Protein 3ONH (pdb70)

Foldseek 3Di:
DFAEDEKEAEPVQQQPAFPLNVLVVVCVLQPADDFKWKAFPVVGHGPDTPVDCPSRGPGNVRVPDDQQTKIKMFHDVQDFKGFGIYIYGYHHDPPDPPPGTGTDDTHTDIGTD

Organism: Saccharomyces cerevisiae (strain ATCC 204508 / S288c) (NCBI:txid559292)

Structure (mmCIF, N/CA/C/O backbone):
data_3ONH
#
_entry.id   3ONH
#
_cell.length_a   80.192
_cell.length_b   80.192
_cell.length_c   50.728
_cell.angle_alpha   90.00
_cell.angle_beta   90.00
_cell.angle_gamma   90.00
#
_symmetry.space_group_name_H-M   'I 4'
#
loop_
_entity.id
_entity.type
_entity.pdbx_description
1 polymer 'Ubiquitin-activating enzyme E1-like'
2 water water
#
loop_
_atom_site.group_PDB
_atom_site.id
_atom_site.type_symbol
_atom_site.label_atom_id
_atom_site.label_alt_id
_atom_site.label_comp_id
_atom_site.label_asym_id
_atom_site.label_entity_id
_atom_site.label_seq_id
_atom_site.pdbx_PDB_ins_code
_atom_site.Cartn_x
_atom_site.Cartn_y
_atom_site.Cartn_z
_atom_site.occupancy
_atom_site.B_iso_or_equiv
_atom_site.auth_seq_id
_atom_site.auth_comp_id
_atom_site.auth_asym_id
_atom_site.auth_atom_id
_atom_site.pdbx_PDB_model_num
ATOM 1 N N . LYS A 1 4 ? 15.959 4.101 -14.450 1.00 37.82 440 LYS A N 1
ATOM 2 C CA . LYS A 1 4 ? 16.281 3.698 -13.094 1.00 21.14 440 LYS A CA 1
ATOM 3 C C . LYS A 1 4 ? 16.329 4.906 -12.166 1.00 23.13 440 LYS A C 1
ATOM 4 O O . LYS A 1 4 ? 15.986 6.023 -12.551 1.00 22.57 440 LYS A O 1
ATOM 10 N N . VAL A 1 5 ? 16.763 4.671 -10.935 1.00 37.82 441 VAL A N 1
ATOM 11 C CA . VAL A 1 5 ? 16.723 5.693 -9.909 1.00 14.06 441 VAL A CA 1
ATOM 12 C C . VAL A 1 5 ? 17.930 5.532 -8.993 1.00 13.74 441 VAL A C 1
ATOM 13 O O . VAL A 1 5 ? 18.454 4.432 -8.830 1.00 12.54 441 VAL A O 1
ATOM 17 N N . CYS A 1 6 ? 18.390 6.633 -8.413 1.00 11.17 442 CYS A N 1
ATOM 18 C CA . CYS A 1 6 ? 19.436 6.545 -7.410 1.00 7.51 442 CYS A CA 1
ATOM 19 C C . CYS A 1 6 ? 18.813 6.070 -6.103 1.00 8.57 442 CYS A C 1
ATOM 20 O O . CYS A 1 6 ? 17.616 6.254 -5.872 1.00 10.01 442 CYS A O 1
ATOM 23 N N . ARG A 1 7 ? 19.615 5.429 -5.267 1.00 9.09 443 ARG A N 1
ATOM 24 C CA . ARG A 1 7 ? 19.102 4.891 -4.019 1.00 5.24 443 ARG A CA 1
ATOM 25 C C . ARG A 1 7 ? 20.064 5.137 -2.872 1.00 8.97 443 ARG A C 1
ATOM 26 O O . ARG A 1 7 ? 21.279 5.104 -3.050 1.00 13.20 443 ARG A O 1
ATOM 34 N N . GLY A 1 8 ? 19.505 5.389 -1.700 1.00 4.62 444 GLY A N 1
ATOM 35 C CA . GLY A 1 8 ? 20.295 5.548 -0.494 1.00 8.16 444 GLY A CA 1
ATOM 36 C C . GLY A 1 8 ? 19.459 5.357 0.755 1.00 7.93 444 GLY A C 1
ATOM 37 O O . GLY A 1 8 ? 18.233 5.282 0.675 1.00 10.44 444 GLY A O 1
ATOM 38 N N . VAL A 1 9 ? 20.124 5.270 1.903 1.00 8.21 445 VAL A N 1
ATOM 39 C CA . VAL A 1 9 ? 19.457 5.203 3.191 1.00 7.38 445 VAL A CA 1
ATOM 40 C C . VAL A 1 9 ? 19.695 6.487 3.975 1.00 8.65 445 VAL A C 1
ATOM 41 O O . VAL A 1 9 ? 20.830 6.941 4.111 1.00 10.10 445 VAL A O 1
ATOM 45 N N . ILE A 1 10 ? 18.614 7.073 4.477 1.00 6.81 446 ILE A N 1
ATOM 46 C CA . ILE A 1 10 ? 18.713 8.166 5.434 1.00 9.25 446 ILE A CA 1
ATOM 47 C C . ILE A 1 10 ? 18.707 7.593 6.841 1.00 18.88 446 ILE A C 1
ATOM 48 O O . ILE A 1 10 ? 17.789 6.866 7.212 1.00 12.32 446 ILE A O 1
ATOM 53 N N . LYS A 1 11 ? 19.737 7.914 7.620 1.00 12.18 447 LYS A N 1
ATOM 54 C CA . LYS A 1 11 ? 19.799 7.510 9.023 1.00 17.26 447 LYS A CA 1
ATOM 55 C C . LYS A 1 11 ? 19.209 8.595 9.922 1.00 19.09 447 LYS A C 1
ATOM 56 O O . LYS A 1 11 ? 19.794 9.669 10.086 1.00 16.49 447 LYS A O 1
ATOM 62 N N . LEU A 1 12 ? 18.048 8.299 10.500 1.00 22.40 448 LEU A N 1
ATOM 63 C CA . LEU A 1 12 ? 17.303 9.242 11.329 1.00 13.85 448 LEU A CA 1
ATOM 64 C C . LEU A 1 12 ? 17.166 8.718 12.740 1.00 20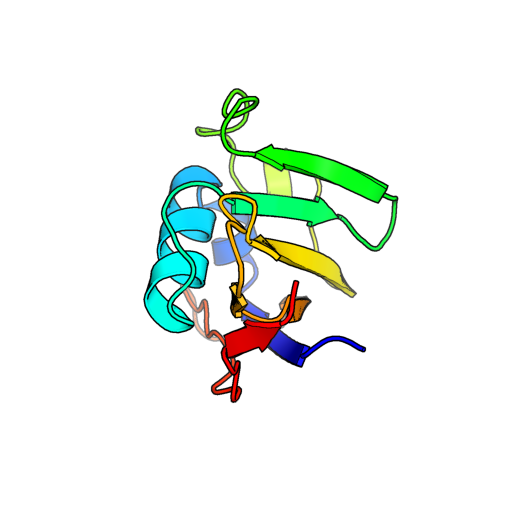.53 448 LEU A C 1
ATOM 65 O O . LEU A 1 12 ? 16.895 7.539 12.939 1.00 36.26 448 LEU A O 1
ATOM 70 N N . SER A 1 13 ? 17.344 9.596 13.720 1.00 11.34 449 SER A N 1
ATOM 71 C CA . SER A 1 13 ? 16.977 9.275 15.086 1.00 11.26 449 SER A CA 1
ATOM 72 C C . SER A 1 13 ? 15.473 9.494 15.245 1.00 13.44 449 SER A C 1
ATOM 73 O O . SER A 1 13 ? 14.859 10.236 14.481 1.00 13.42 449 SER A O 1
ATOM 76 N N . SER A 1 14 ? 14.878 8.835 16.229 1.00 14.10 450 SER A N 1
ATOM 77 C CA . SER A 1 14 ? 13.440 8.912 16.445 1.00 15.36 450 SER A CA 1
ATOM 78 C C . SER A 1 14 ? 12.973 10.337 16.698 1.00 19.02 450 SER A C 1
ATOM 79 O O . SER A 1 14 ? 11.962 10.775 16.160 1.00 21.13 450 SER A O 1
ATOM 82 N N . ASP A 1 15 ? 13.710 11.055 17.535 1.00 23.85 451 ASP A N 1
ATOM 83 C CA . ASP A 1 15 ? 13.354 12.419 17.884 1.00 15.22 451 ASP A CA 1
ATOM 84 C C . ASP A 1 15 ? 13.380 13.298 16.654 1.00 12.25 451 ASP A C 1
ATOM 85 O O . ASP A 1 15 ? 12.738 14.343 16.617 1.00 38.26 451 ASP A O 1
ATOM 90 N N . CYS A 1 16 ? 14.129 12.870 15.644 1.00 21.82 452 CYS A N 1
ATOM 91 C CA . CYS A 1 16 ? 14.293 13.669 14.438 1.00 13.80 452 CYS A CA 1
ATOM 92 C C . CYS A 1 16 ? 13.079 13.567 13.509 1.00 9.65 452 CYS A C 1
ATOM 93 O O . CYS A 1 16 ? 12.634 14.558 12.944 1.00 14.96 452 CYS A O 1
ATOM 96 N N . LEU A 1 17 ? 12.541 12.367 13.357 1.00 15.06 453 LEU A N 1
ATOM 97 C CA . LEU A 1 17 ? 11.328 12.212 12.582 1.00 16.33 453 LEU A CA 1
ATOM 98 C C . LEU A 1 17 ? 10.246 13.101 13.181 1.00 9.34 453 LEU A C 1
ATOM 99 O O . LEU A 1 17 ? 9.448 13.694 12.457 1.00 19.03 453 LEU A O 1
ATOM 104 N N . ASN A 1 18 ? 10.237 13.201 14.504 1.00 16.13 454 ASN A N 1
ATOM 105 C CA . ASN A 1 18 ? 9.187 13.920 15.216 1.00 17.99 454 ASN A CA 1
ATOM 106 C C . ASN A 1 18 ? 9.349 15.432 15.238 1.00 22.25 454 ASN A C 1
ATOM 107 O O . ASN A 1 18 ? 8.408 16.140 15.582 1.00 26.18 454 ASN A O 1
ATOM 112 N N . LYS A 1 19 ? 10.528 15.935 14.889 1.00 18.60 455 LYS A N 1
ATOM 113 C CA . LYS A 1 19 ? 10.765 17.376 14.966 1.00 12.43 455 LYS A CA 1
ATOM 114 C C . LYS A 1 19 ? 11.083 18.007 13.620 1.00 8.63 455 LYS A C 1
ATOM 115 O O . LYS A 1 19 ? 10.878 19.202 13.428 1.00 15.52 455 LYS A O 1
ATOM 121 N N . MET A 1 20 ? 11.587 17.197 12.695 1.00 13.95 456 MET A N 1
ATOM 122 C CA . MET A 1 20 ? 12.018 17.673 11.394 1.00 10.41 456 MET A CA 1
ATOM 123 C C . MET A 1 20 ? 10.821 18.148 10.581 1.00 14.11 456 MET A C 1
ATOM 124 O O . MET A 1 20 ? 9.881 17.388 10.350 1.00 11.45 456 MET A O 1
ATOM 129 N N . LYS A 1 21 ? 10.847 19.407 10.156 1.00 14.00 457 LYS A N 1
ATOM 130 C CA . LYS A 1 21 ? 9.757 19.958 9.361 1.00 12.22 457 LYS A CA 1
ATOM 131 C C . LYS A 1 21 ? 9.950 19.575 7.913 1.00 7.43 457 LYS A C 1
ATOM 132 O O . LYS A 1 21 ? 11.079 19.408 7.453 1.00 14.90 457 LYS A O 1
ATOM 138 N N . LEU A 1 22 ? 8.837 19.419 7.205 1.00 9.77 458 LEU A N 1
ATOM 139 C CA . LEU A 1 22 ? 8.856 19.005 5.815 1.00 7.36 458 LEU A CA 1
ATOM 140 C C . LEU A 1 22 ? 9.615 20.013 4.962 1.00 12.58 458 LEU A C 1
ATOM 141 O O . LEU A 1 22 ? 10.438 19.642 4.122 1.00 9.64 458 LEU A O 1
ATOM 146 N N . SER A 1 23 ? 9.337 21.291 5.188 1.00 11.53 459 SER A N 1
ATOM 147 C CA . SER A 1 23 ? 10.003 22.349 4.443 1.00 11.53 459 SER A CA 1
ATOM 148 C C . SER A 1 23 ? 11.515 22.229 4.568 1.00 10.43 459 SER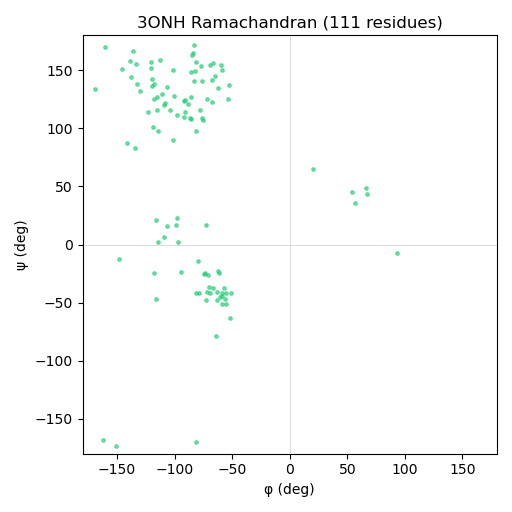 A C 1
ATOM 149 O O . SER A 1 23 ? 12.242 22.404 3.592 1.00 19.08 459 SER A O 1
ATOM 152 N N . ASP A 1 24 ? 11.985 21.933 5.776 1.00 8.92 460 ASP A N 1
ATOM 153 C CA . ASP A 1 24 ? 13.414 21.804 6.016 1.00 15.08 460 ASP A CA 1
ATOM 154 C C . ASP A 1 24 ? 13.973 20.548 5.360 1.00 12.12 460 ASP A C 1
ATOM 155 O O . ASP A 1 24 ? 15.090 20.546 4.854 1.00 13.58 460 ASP A O 1
ATOM 160 N N . PHE A 1 25 ? 13.188 19.481 5.367 1.00 12.84 461 PHE A N 1
ATOM 161 C CA . PHE A 1 25 ? 13.624 18.229 4.773 1.00 11.57 461 PHE A CA 1
ATOM 162 C C . PHE A 1 25 ? 13.844 18.406 3.278 1.00 12.19 461 PHE A C 1
ATOM 163 O O . PHE A 1 25 ? 14.818 17.900 2.711 1.00 12.36 461 PHE A O 1
ATOM 171 N N . VAL A 1 26 ? 12.934 19.140 2.647 1.00 10.53 462 VAL A N 1
ATOM 172 C CA . VAL A 1 26 ? 13.010 19.417 1.219 1.00 5.29 462 VAL A CA 1
ATOM 173 C C . VAL A 1 26 ? 14.24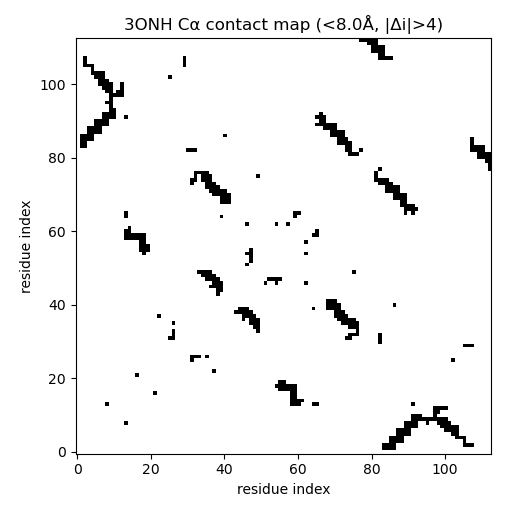7 20.227 0.809 1.00 6.64 462 VAL A C 1
ATOM 174 O O . VAL A 1 26 ? 14.932 19.897 -0.164 1.00 12.14 462 VAL A O 1
ATOM 178 N N . VAL A 1 27 ? 14.511 21.305 1.531 1.00 9.47 463 VAL A N 1
ATOM 179 C CA . VAL A 1 27 ? 15.714 22.095 1.321 1.00 8.37 463 VAL A CA 1
ATOM 180 C C . VAL A 1 27 ? 16.965 21.224 1.448 1.00 7.87 463 VAL A C 1
ATOM 181 O O . VAL A 1 27 ? 17.858 21.276 0.599 1.00 13.14 463 VAL A O 1
ATOM 185 N N . LEU A 1 28 ? 17.000 20.413 2.502 1.00 10.15 464 LEU A N 1
ATOM 186 C CA . LEU A 1 28 ? 18.119 19.525 2.804 1.00 8.44 464 LEU A CA 1
ATOM 187 C C . LEU A 1 28 ? 18.441 18.605 1.637 1.00 8.65 464 LEU A C 1
ATOM 188 O O . LEU A 1 28 ? 19.589 18.479 1.222 1.00 13.68 464 LEU A O 1
ATOM 193 N N . ILE A 1 29 ? 17.422 17.934 1.121 1.00 9.56 465 ILE A N 1
ATOM 194 C CA . ILE A 1 29 ? 17.639 16.971 0.054 1.00 5.63 465 ILE A CA 1
ATOM 195 C C . ILE A 1 29 ? 17.985 17.675 -1.252 1.00 7.76 465 ILE A C 1
ATOM 196 O O . ILE A 1 29 ? 18.868 17.248 -1.994 1.00 10.03 465 ILE A O 1
ATOM 201 N N . ARG A 1 30 ? 17.293 18.770 -1.528 1.00 11.41 466 ARG A N 1
ATOM 202 C CA . ARG A 1 30 ? 17.556 19.530 -2.737 1.00 5.49 466 ARG A CA 1
ATOM 203 C C . ARG A 1 30 ? 19.002 20.010 -2.786 1.00 6.26 466 ARG A C 1
ATOM 204 O O . ARG A 1 30 ? 19.689 19.815 -3.779 1.00 15.59 466 ARG A O 1
ATOM 212 N N . GLU A 1 31 ? 19.468 20.644 -1.718 1.00 9.18 467 GLU A N 1
ATOM 213 C CA . GLU A 1 31 ? 20.821 21.200 -1.724 1.00 13.28 467 GLU A CA 1
ATOM 214 C C . GLU A 1 31 ? 21.897 20.113 -1.723 1.00 10.20 467 GLU A C 1
ATOM 215 O O . GLU A 1 31 ? 22.895 20.217 -2.431 1.00 14.24 467 GLU A O 1
ATOM 221 N N . LYS A 1 32 ? 21.683 19.067 -0.935 1.00 8.51 468 LYS A N 1
ATOM 222 C CA . LYS A 1 32 ? 22.655 17.985 -0.815 1.00 11.16 468 LYS A CA 1
ATOM 223 C C . LYS A 1 32 ? 22.956 17.312 -2.152 1.00 12.45 468 LYS A C 1
ATOM 224 O O . LYS A 1 32 ? 24.116 17.021 -2.447 1.00 18.45 468 LYS A O 1
ATOM 230 N N . TYR A 1 33 ? 21.927 17.079 -2.966 1.00 10.63 469 TYR A N 1
ATOM 231 C CA . TYR A 1 33 ? 22.116 16.355 -4.226 1.00 6.50 469 TYR A CA 1
ATOM 232 C C . TYR A 1 33 ? 21.972 17.227 -5.475 1.00 5.24 469 TYR A C 1
ATOM 233 O O . TYR A 1 33 ? 21.981 16.718 -6.590 1.00 11.89 469 TYR A O 1
ATOM 242 N N . SER A 1 34 ? 21.82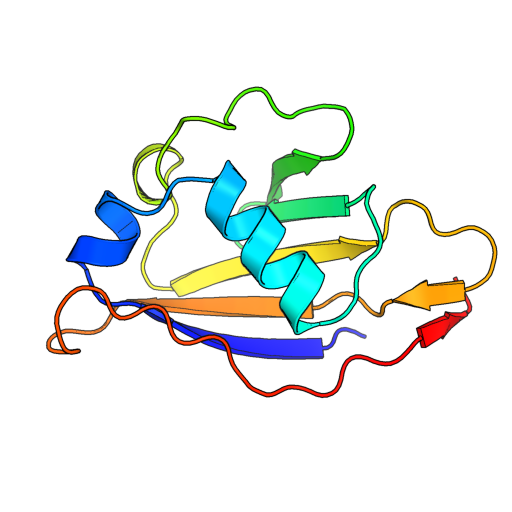9 18.534 -5.284 1.00 7.55 470 SER A N 1
ATOM 243 C CA . SER A 1 34 ? 21.810 19.493 -6.389 1.00 7.12 470 SER A CA 1
ATOM 244 C C . SER A 1 34 ? 20.603 19.352 -7.298 1.00 8.10 470 SER A C 1
ATOM 245 O O . SER A 1 34 ? 20.737 19.290 -8.519 1.00 12.36 470 SER A O 1
ATOM 248 N N . TYR A 1 35 ? 19.423 19.285 -6.698 1.00 9.51 471 TYR A N 1
ATOM 249 C CA . TYR A 1 35 ? 18.189 19.387 -7.458 1.00 3.55 471 TYR A CA 1
ATOM 250 C C . TYR A 1 35 ? 17.891 20.866 -7.654 1.00 7.92 471 TYR A C 1
ATOM 251 O O . TYR A 1 35 ? 18.487 21.709 -6.992 1.00 10.02 471 TYR A O 1
ATOM 260 N N . PRO A 1 36 ? 16.977 21.187 -8.579 1.00 14.79 472 PRO A N 1
ATOM 261 C CA . PRO A 1 36 ? 16.579 22.578 -8.815 1.00 11.22 472 PRO A CA 1
ATOM 262 C C . PRO A 1 36 ? 15.543 23.031 -7.794 1.00 11.32 472 PRO A C 1
ATOM 263 O O . PRO A 1 36 ? 15.289 22.322 -6.826 1.00 20.59 472 PRO A O 1
ATOM 267 N N . GLN A 1 37 ? 14.939 24.193 -8.009 1.00 7.95 473 GLN A N 1
ATOM 268 C CA . GLN A 1 37 ? 13.948 24.685 -7.062 1.00 22.04 473 GLN A CA 1
ATOM 269 C C . GLN A 1 37 ? 12.641 23.911 -7.138 1.00 11.00 473 GLN A C 1
ATOM 270 O O . GLN A 1 37 ? 12.094 23.504 -6.121 1.00 23.02 473 GLN A O 1
ATOM 276 N N . ASP A 1 38 ? 12.143 23.709 -8.348 1.00 9.35 474 ASP A N 1
ATOM 277 C CA . ASP A 1 38 ? 10.909 22.967 -8.539 1.00 19.47 474 ASP A CA 1
ATOM 278 C C . ASP A 1 38 ? 11.160 21.477 -8.418 1.00 18.63 474 ASP A C 1
ATOM 279 O O . ASP A 1 38 ? 11.846 20.888 -9.249 1.00 14.67 474 ASP A O 1
ATOM 284 N N . ILE A 1 39 ? 10.564 20.872 -7.399 1.00 10.02 475 ILE A N 1
ATOM 285 C CA . ILE A 1 39 ? 10.832 19.489 -7.057 1.00 6.10 475 ILE A CA 1
ATOM 286 C C . ILE A 1 39 ? 9.542 18.739 -6.735 1.00 18.45 475 ILE A C 1
ATOM 287 O O . ILE A 1 39 ? 8.481 19.346 -6.560 1.00 11.76 475 ILE A O 1
ATOM 292 N N . SER A 1 40 ? 9.642 17.415 -6.674 1.00 23.20 476 SER A N 1
ATOM 293 C CA . SER A 1 40 ? 8.530 16.571 -6.250 1.00 20.44 476 SER A CA 1
ATOM 294 C C . SER A 1 40 ? 9.006 15.608 -5.175 1.00 9.51 476 SER A C 1
ATOM 295 O O . SER A 1 40 ? 10.037 14.965 -5.333 1.00 13.80 476 SER A O 1
ATOM 298 N N . LEU A 1 41 ? 8.250 15.516 -4.085 1.00 6.76 477 LEU A N 1
ATOM 299 C CA . LEU A 1 41 ? 8.534 14.570 -3.008 1.00 8.71 477 LEU A CA 1
ATOM 300 C C . LEU A 1 41 ? 7.321 13.679 -2.781 1.00 9.76 477 LEU A C 1
ATOM 301 O O . LEU A 1 41 ? 6.264 14.137 -2.355 1.00 12.19 477 LEU A O 1
ATOM 306 N N . LEU A 1 42 ? 7.494 12.398 -3.068 1.00 6.30 478 LEU A N 1
ATOM 307 C CA . LEU A 1 42 ? 6.419 11.429 -2.982 1.00 8.30 478 LEU A CA 1
ATOM 308 C C . LEU A 1 42 ? 6.771 10.335 -1.972 1.00 13.44 478 LEU A C 1
ATOM 309 O O . LEU A 1 42 ? 7.925 9.930 -1.867 1.00 11.16 478 LEU A O 1
ATOM 314 N N . ASP A 1 43 ? 5.785 9.871 -1.214 1.00 8.20 479 ASP A N 1
ATOM 315 C CA . ASP A 1 43 ? 5.955 8.623 -0.483 1.00 11.15 479 ASP A CA 1
ATOM 316 C C . ASP A 1 43 ? 5.842 7.502 -1.518 1.00 18.15 479 ASP A C 1
ATOM 317 O O . ASP A 1 43 ? 4.762 7.239 -2.042 1.00 12.07 479 ASP A O 1
ATOM 322 N N . ALA A 1 44 ? 6.960 6.868 -1.851 1.00 14.06 480 ALA A N 1
ATOM 323 C CA . ALA A 1 44 ? 6.929 5.797 -2.841 1.00 13.41 480 ALA A CA 1
ATOM 324 C C . ALA A 1 44 ? 6.300 4.524 -2.261 1.00 10.10 480 ALA A C 1
ATOM 325 O O . ALA A 1 44 ? 5.780 3.691 -3.002 1.00 40.22 480 ALA A O 1
ATOM 327 N N . SER A 1 45 ? 6.344 4.379 -0.938 1.00 23.11 481 SER A N 1
ATOM 328 C CA . SER A 1 45 ? 5.671 3.263 -0.278 1.00 21.21 481 SER A CA 1
ATOM 329 C C . SER A 1 45 ? 4.229 3.215 -0.751 1.00 35.59 481 SER A C 1
ATOM 330 O O . SER A 1 45 ? 3.814 2.257 -1.399 1.00 53.47 481 SER A O 1
ATOM 333 N N . ASN A 1 46 ? 3.476 4.272 -0.447 1.00 34.47 482 ASN A N 1
ATOM 334 C CA . ASN A 1 46 ? 2.037 4.303 -0.714 1.00 31.49 482 ASN A CA 1
ATOM 335 C C . ASN A 1 46 ? 1.584 5.358 -1.731 1.00 26.71 482 ASN A C 1
ATOM 336 O O . ASN A 1 46 ? 0.414 5.742 -1.761 1.00 40.13 482 ASN A O 1
ATOM 341 N N . GLN A 1 47 ? 2.518 5.819 -2.556 1.00 22.15 483 GLN A N 1
ATOM 342 C CA . GLN A 1 47 ? 2.222 6.737 -3.659 1.00 12.76 483 GLN A CA 1
ATOM 343 C C . GLN A 1 47 ? 1.529 8.057 -3.282 1.00 23.85 483 GLN A C 1
ATOM 344 O O . GLN A 1 47 ? 0.710 8.564 -4.047 1.00 42.71 483 GLN A O 1
ATOM 350 N N . ARG A 1 48 ? 1.865 8.622 -2.125 1.00 9.34 484 ARG A N 1
ATOM 351 C CA . ARG A 1 48 ? 1.306 9.907 -1.715 1.00 6.60 484 ARG A CA 1
ATOM 352 C C . ARG A 1 48 ? 2.198 11.058 -2.165 1.00 8.64 484 ARG A C 1
ATOM 353 O O . ARG A 1 48 ? 3.378 11.096 -1.834 1.00 13.69 484 ARG A O 1
ATOM 361 N N . LEU A 1 49 ? 1.642 11.992 -2.928 1.00 11.34 485 LEU A N 1
ATOM 362 C CA . LEU A 1 49 ? 2.372 13.206 -3.269 1.00 8.32 485 LEU A CA 1
ATOM 363 C C . LEU A 1 49 ? 2.365 14.097 -2.049 1.00 10.54 485 LEU A C 1
ATOM 364 O O . LEU A 1 49 ? 1.340 14.653 -1.676 1.00 13.79 485 LEU A O 1
ATOM 369 N N . LEU A 1 50 ? 3.522 14.218 -1.420 1.00 12.97 486 LEU A N 1
ATOM 370 C CA . LEU A 1 50 ? 3.617 14.910 -0.150 1.00 8.03 486 LEU A CA 1
ATOM 371 C C . LEU A 1 50 ? 3.995 16.373 -0.325 1.00 4.64 486 LEU A C 1
ATOM 372 O O . LEU A 1 50 ? 3.685 17.213 0.519 1.00 10.28 486 LEU A O 1
ATOM 377 N N . PHE A 1 51 ? 4.635 16.681 -1.449 1.00 12.41 487 PHE A N 1
ATOM 378 C CA . PHE A 1 51 ? 5.130 18.027 -1.679 1.00 6.24 487 PHE A CA 1
ATOM 379 C C . PHE A 1 51 ? 5.577 18.196 -3.106 1.00 7.92 487 PHE A C 1
ATOM 380 O O . PHE A 1 51 ? 6.250 17.334 -3.660 1.00 19.53 487 PHE A O 1
ATOM 388 N N . ASP A 1 52 ? 5.172 19.298 -3.723 1.00 8.06 488 ASP A N 1
ATOM 389 C CA . ASP A 1 52 ? 5.801 19.719 -4.968 1.00 11.10 488 ASP A CA 1
ATOM 390 C C . ASP A 1 52 ? 5.738 21.238 -5.104 1.00 10.51 488 ASP A C 1
ATOM 391 O O . ASP A 1 52 ? 5.330 21.930 -4.176 1.00 13.91 488 ASP A O 1
ATOM 396 N N . TYR A 1 53 ? 6.158 21.748 -6.248 1.00 11.06 489 TYR A N 1
ATOM 397 C CA . TYR A 1 53 ? 6.293 23.182 -6.450 1.00 21.04 489 TYR A CA 1
ATOM 398 C C . TYR A 1 53 ? 4.941 23.866 -6.589 1.00 25.90 489 TYR A C 1
ATOM 399 O O . TYR A 1 53 ? 4.854 24.994 -7.070 1.00 48.79 489 TYR A O 1
ATOM 408 N N . ASP A 1 54 ? 3.889 23.181 -6.168 1.00 28.90 490 ASP A N 1
ATOM 409 C CA . ASP A 1 54 ? 2.536 23.645 -6.408 1.00 14.05 490 ASP A CA 1
ATOM 410 C C . ASP A 1 54 ? 1.665 23.179 -5.247 1.00 41.52 490 ASP A C 1
ATOM 411 O O . ASP A 1 54 ? 0.522 23.611 -5.082 1.00 30.68 490 ASP A O 1
ATOM 416 N N . PHE A 1 55 ? 2.225 22.281 -4.444 1.00 16.13 491 PHE A N 1
ATOM 417 C CA . PHE A 1 55 ? 1.549 21.761 -3.267 1.00 6.48 491 PHE A CA 1
ATOM 418 C C . PHE A 1 55 ? 2.532 21.780 -2.114 1.00 9.70 491 PHE A C 1
ATOM 419 O O . PHE A 1 55 ? 3.181 20.785 -1.816 1.00 8.65 491 PHE A O 1
ATOM 427 N N . GLU A 1 56 ? 2.649 22.940 -1.483 1.00 18.68 492 GLU A N 1
ATOM 428 C CA . GLU A 1 56 ? 3.550 23.118 -0.361 1.00 13.02 492 GLU A CA 1
ATOM 429 C C . GLU A 1 56 ? 2.769 23.210 0.948 1.00 21.28 492 GLU A C 1
ATOM 430 O O . GLU A 1 56 ? 3.307 23.623 1.972 1.00 11.64 492 GLU A O 1
ATOM 436 N N . ASP A 1 57 ? 1.505 22.788 0.904 1.00 17.93 493 ASP A N 1
ATOM 437 C CA . ASP A 1 57 ? 0.569 22.948 2.019 1.00 3.89 493 ASP A CA 1
ATOM 438 C C . ASP A 1 57 ? 0.967 22.231 3.311 1.00 7.33 493 ASP A C 1
ATOM 439 O O . ASP A 1 57 ? 0.535 22.624 4.392 1.00 21.08 493 ASP A O 1
ATOM 444 N N . LEU A 1 58 ? 1.770 21.175 3.213 1.00 8.39 494 LEU A N 1
ATOM 445 C CA . LEU A 1 58 ? 2.212 20.467 4.415 1.00 6.86 494 LEU A CA 1
ATOM 446 C C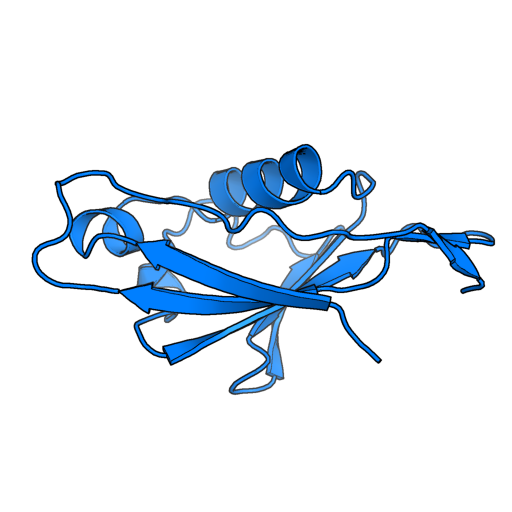 . LEU A 1 58 ? 3.603 20.940 4.832 1.00 9.98 494 LEU A C 1
ATOM 447 O O . LEU A 1 58 ? 4.337 20.241 5.526 1.00 10.47 494 LEU A O 1
ATOM 452 N N . ASN A 1 59 ? 3.946 22.142 4.387 1.00 16.11 495 ASN A N 1
ATOM 453 C CA . ASN A 1 59 ? 5.242 22.758 4.630 1.00 18.46 495 ASN A CA 1
ATOM 454 C C . ASN A 1 59 ? 5.646 22.743 6.097 1.00 22.05 495 ASN A C 1
ATOM 455 O O . ASN A 1 59 ? 6.804 22.487 6.435 1.00 19.77 495 ASN A O 1
ATOM 460 N N . ASP A 1 60 ? 4.680 23.023 6.965 1.00 25.98 496 ASP A N 1
ATOM 461 C CA . ASP A 1 60 ? 4.951 23.256 8.376 1.00 20.32 496 ASP A CA 1
ATOM 462 C C . ASP A 1 60 ? 4.740 22.021 9.261 1.00 13.64 496 ASP A C 1
ATOM 463 O O . ASP A 1 60 ? 4.901 22.091 10.475 1.00 16.72 496 ASP A O 1
ATOM 468 N N . ARG A 1 61 ? 4.386 20.899 8.645 1.00 17.96 497 ARG A N 1
ATOM 469 C CA . ARG A 1 61 ? 4.176 19.644 9.358 1.00 6.80 497 ARG A CA 1
ATOM 470 C C . ARG A 1 61 ? 5.505 18.918 9.515 1.00 5.52 497 ARG A C 1
ATOM 471 O O . ARG A 1 61 ? 6.375 19.041 8.659 1.00 10.61 497 ARG A O 1
ATOM 479 N N . THR A 1 62 ? 5.673 18.159 10.596 1.00 11.93 498 TH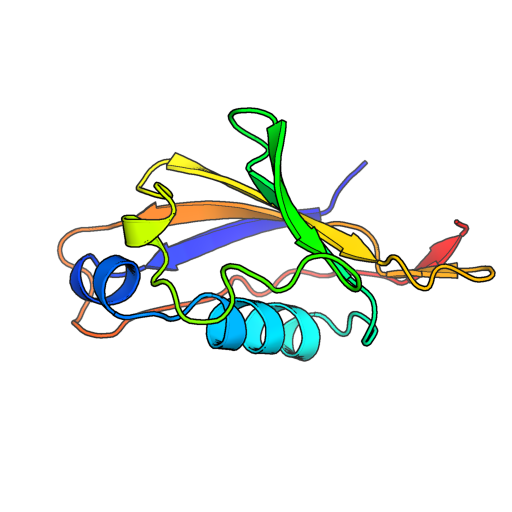R A N 1
ATOM 480 C CA . THR A 1 62 ? 6.878 17.344 10.751 1.00 9.22 498 THR A CA 1
ATOM 481 C C . THR A 1 62 ? 6.708 16.032 10.007 1.00 20.22 498 THR A C 1
ATOM 482 O O . THR A 1 62 ? 5.613 15.718 9.543 1.00 15.97 498 THR A O 1
ATOM 486 N N . LEU A 1 63 ? 7.785 15.261 9.909 1.00 12.51 499 LEU A N 1
ATOM 487 C CA . LEU A 1 63 ? 7.780 14.066 9.071 1.00 16.73 499 LEU A CA 1
ATOM 488 C C . LEU A 1 63 ? 6.837 12.9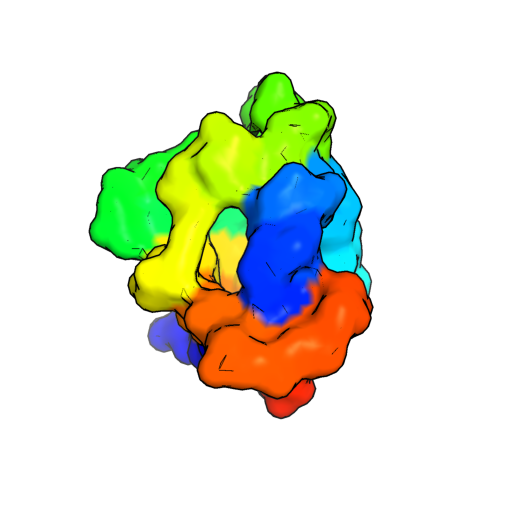89 9.605 1.00 14.64 499 LEU A C 1
ATOM 489 O O . LEU A 1 63 ? 6.183 12.285 8.841 1.00 11.45 499 LEU A O 1
ATOM 494 N N . SER A 1 64 ? 6.774 12.858 10.921 1.00 10.90 500 SER A N 1
ATOM 495 C CA . SER A 1 64 ? 5.847 11.919 11.535 1.00 15.61 500 SER A CA 1
ATOM 496 C C . SER A 1 64 ? 4.411 12.434 11.469 1.00 9.29 500 SER A C 1
ATOM 497 O O . SER A 1 64 ? 3.467 11.658 11.483 1.00 12.86 500 SER A O 1
ATOM 500 N N . GLU A 1 65 ? 4.249 13.748 11.391 1.00 8.13 501 GLU A N 1
ATOM 501 C CA . GLU A 1 65 ? 2.917 14.336 11.297 1.00 6.71 501 GLU A CA 1
ATOM 502 C C . GLU A 1 65 ? 2.275 14.080 9.930 1.00 7.08 501 GLU A C 1
ATOM 503 O O . GLU A 1 65 ? 1.050 14.055 9.806 1.00 15.06 501 GLU A O 1
ATOM 509 N N . ILE A 1 66 ? 3.096 13.891 8.905 1.00 13.65 502 ILE A N 1
ATOM 510 C CA . ILE A 1 66 ? 2.577 13.511 7.595 1.00 11.45 502 ILE A CA 1
ATOM 511 C C . ILE A 1 66 ? 2.709 12.007 7.381 1.00 7.10 502 ILE A C 1
ATOM 512 O O . ILE A 1 66 ? 2.626 11.513 6.264 1.00 7.88 502 ILE A O 1
ATOM 517 N N . ASN A 1 67 ? 2.921 11.293 8.474 1.00 17.14 503 ASN A N 1
ATOM 518 C CA . ASN A 1 67 ? 2.895 9.844 8.475 1.00 12.67 503 ASN A CA 1
ATOM 519 C C . ASN A 1 67 ? 4.009 9.168 7.693 1.00 12.13 503 ASN A C 1
ATOM 520 O O . ASN A 1 67 ? 3.776 8.216 6.949 1.00 16.00 503 ASN A O 1
ATOM 525 N N . LEU A 1 68 ? 5.219 9.675 7.858 1.00 12.54 504 LEU A N 1
ATOM 526 C CA . LEU A 1 68 ? 6.395 8.977 7.377 1.00 12.20 504 LEU A CA 1
ATOM 527 C C . LEU A 1 68 ? 7.007 8.312 8.591 1.00 10.98 504 LEU A C 1
ATOM 528 O O . LEU A 1 68 ? 6.866 8.810 9.698 1.00 15.09 504 LEU A O 1
ATOM 533 N N . GLY A 1 69 ? 7.672 7.183 8.398 1.00 9.72 505 GLY A N 1
ATOM 534 C CA . GLY A 1 69 ? 8.311 6.513 9.514 1.00 9.93 505 GLY A CA 1
ATOM 535 C C . GLY A 1 69 ? 9.354 5.512 9.068 1.00 5.93 505 GLY A C 1
ATOM 536 O O . GLY A 1 69 ? 9.744 5.481 7.902 1.00 13.75 505 GLY A O 1
ATOM 537 N N . ASN A 1 70 ? 9.811 4.695 10.004 1.00 7.86 506 ASN A N 1
ATOM 538 C CA . ASN A 1 70 ? 10.809 3.688 9.683 1.00 13.38 506 ASN A CA 1
ATOM 539 C C . ASN A 1 70 ? 10.363 2.824 8.517 1.00 4.99 506 ASN A C 1
ATOM 540 O O . ASN A 1 70 ? 9.271 2.268 8.539 1.00 10.80 506 ASN A O 1
ATOM 545 N N . GLY A 1 71 ? 11.193 2.734 7.483 1.00 6.48 507 GLY A N 1
ATOM 546 C CA . GLY A 1 71 ? 10.901 1.858 6.367 1.00 11.23 507 GLY A CA 1
ATOM 547 C C . GLY A 1 71 ? 10.171 2.548 5.239 1.00 9.45 507 GLY A C 1
ATOM 548 O O . GLY A 1 71 ? 9.959 1.965 4.179 1.00 11.77 507 GLY A O 1
ATOM 549 N N . SER A 1 72 ? 9.768 3.794 5.469 1.00 14.31 508 SER A N 1
ATOM 550 C CA . SER A 1 72 ? 9.162 4.586 4.412 1.00 7.87 508 SER A CA 1
ATOM 551 C C . SER A 1 72 ? 10.203 4.815 3.342 1.00 6.03 508 SER A C 1
ATOM 552 O O . SER A 1 72 ? 11.386 4.952 3.634 1.00 8.93 508 SER A O 1
ATOM 555 N N . ILE A 1 73 ? 9.755 4.846 2.096 1.00 7.68 509 ILE A N 1
ATOM 556 C CA . ILE A 1 73 ? 10.626 5.159 0.985 1.00 7.73 509 ILE A CA 1
ATOM 557 C C . ILE A 1 73 ? 10.128 6.437 0.321 1.00 15.85 509 ILE A C 1
ATOM 558 O O . ILE A 1 73 ? 8.960 6.541 -0.058 1.00 18.86 509 ILE A O 1
ATOM 563 N N . ILE A 1 74 ? 11.013 7.419 0.208 1.00 12.66 510 ILE A N 1
ATOM 564 C CA . ILE A 1 74 ? 10.662 8.691 -0.401 1.00 9.04 510 ILE A CA 1
ATOM 565 C C . ILE A 1 74 ? 11.287 8.795 -1.777 1.00 7.37 510 ILE A C 1
ATOM 566 O O . ILE A 1 74 ? 12.446 8.443 -1.959 1.00 9.34 510 ILE A O 1
ATOM 571 N N . LEU A 1 75 ? 10.510 9.259 -2.752 1.00 10.88 511 LEU A N 1
ATOM 572 C CA . LEU A 1 75 ? 11.025 9.497 -4.092 1.00 14.18 511 LEU A CA 1
ATOM 573 C C . LEU A 1 75 ? 11.105 10.996 -4.353 1.00 17.04 511 LEU A C 1
ATOM 574 O O . LEU A 1 75 ? 10.099 11.695 -4.316 1.00 9.98 511 LEU A O 1
ATOM 579 N N . PHE A 1 76 ? 12.306 11.483 -4.628 1.00 7.11 512 PHE A N 1
ATOM 580 C CA . PHE A 1 76 ? 12.546 12.910 -4.741 1.00 4.01 512 PHE A CA 1
ATOM 581 C C . PHE A 1 76 ? 12.951 13.220 -6.170 1.00 6.29 512 PHE A C 1
ATOM 582 O O . PHE A 1 76 ? 13.998 12.762 -6.625 1.00 9.50 512 PHE A O 1
ATOM 590 N N . SER A 1 77 ? 12.121 13.988 -6.872 1.00 10.20 513 SER A N 1
ATOM 591 C CA . SER A 1 77 ? 12.284 14.200 -8.301 1.00 9.24 513 SER A CA 1
ATOM 592 C C . SER A 1 77 ? 12.476 15.657 -8.726 1.00 8.02 513 SER A C 1
ATOM 593 O O . SER A 1 77 ? 12.065 16.587 -8.033 1.00 13.52 513 SER A O 1
ATOM 596 N N . ASP A 1 78 ? 13.087 15.820 -9.898 1.00 12.02 514 ASP A N 1
ATOM 597 C CA . ASP A 1 78 ? 13.308 17.115 -10.545 1.00 20.00 514 ASP A CA 1
ATOM 598 C C . ASP A 1 78 ? 12.109 17.469 -11.428 1.00 12.11 514 ASP A C 1
ATOM 599 O O . ASP A 1 78 ? 11.763 16.729 -12.350 1.00 15.73 514 ASP A O 1
ATOM 604 N N . GLU A 1 79 ? 11.471 18.599 -11.151 1.00 13.48 515 GLU A N 1
ATOM 605 C CA . GLU A 1 79 ? 10.250 18.953 -11.876 1.00 7.08 515 GLU A CA 1
ATOM 606 C C . GLU A 1 79 ? 10.397 20.195 -12.741 1.00 29.43 515 GLU A C 1
ATOM 607 O O . GLU A 1 79 ? 9.436 20.641 -13.362 1.00 21.59 515 GLU A O 1
ATOM 613 N N . GLU A 1 80 ? 11.596 20.761 -12.774 1.00 23.93 516 GLU A N 1
ATOM 614 C CA . GLU A 1 80 ? 11.869 21.874 -13.668 1.00 9.17 516 GLU A CA 1
ATOM 615 C C . GLU A 1 80 ? 12.159 21.255 -15.029 1.00 30.28 516 GLU A C 1
ATOM 616 O O . GLU A 1 80 ? 11.700 21.741 -16.062 1.00 50.04 516 GLU A O 1
ATOM 622 N N . GLY A 1 81 ? 12.920 20.164 -15.002 1.00 39.47 517 GLY A N 1
ATOM 623 C CA . GLY A 1 81 ? 13.150 19.306 -16.152 1.00 32.35 517 GLY A CA 1
ATOM 624 C C . GLY A 1 81 ? 12.909 19.870 -17.539 1.00 34.73 517 GLY A C 1
ATOM 625 O O . GLY A 1 81 ? 12.031 19.408 -18.269 1.00 47.40 517 GLY A O 1
ATOM 626 N N . ASP A 1 82 ? 13.704 20.863 -17.916 1.00 37.46 518 ASP A N 1
ATOM 627 C CA . ASP A 1 82 ? 13.663 21.380 -19.277 1.00 58.22 518 ASP A CA 1
ATOM 628 C C . ASP A 1 82 ? 14.112 20.283 -20.247 1.00 55.66 518 ASP A C 1
ATOM 629 O O . ASP A 1 82 ? 13.289 19.615 -20.885 1.00 44.76 518 ASP A O 1
ATOM 634 N N . THR A 1 83 ? 15.426 20.088 -20.314 1.00 46.45 519 THR A N 1
ATOM 635 C CA . THR A 1 83 ? 16.056 19.177 -21.260 1.00 17.83 519 THR A CA 1
ATOM 636 C C . THR A 1 83 ? 16.769 18.037 -20.551 1.00 27.73 519 THR A C 1
ATOM 637 O O . THR A 1 83 ? 16.645 16.876 -20.935 1.00 36.99 519 THR A O 1
ATOM 641 N N . MET A 1 84 ? 17.548 18.390 -19.536 1.00 20.94 520 MET A N 1
ATOM 642 C CA . MET A 1 84 ? 18.155 17.411 -18.655 1.00 10.56 520 MET A CA 1
ATOM 643 C C . MET A 1 84 ? 17.521 17.555 -17.291 1.00 16.60 520 MET A C 1
ATOM 644 O O . MET A 1 84 ? 16.978 18.601 -16.956 1.00 24.71 520 MET A O 1
ATOM 649 N N . ILE A 1 85 ? 17.605 16.506 -16.494 1.00 13.75 521 ILE A N 1
ATOM 650 C CA . ILE A 1 85 ? 17.074 16.549 -15.150 1.00 8.62 521 ILE A CA 1
ATOM 651 C C . ILE A 1 85 ? 18.096 15.970 -14.206 1.00 24.34 521 ILE A C 1
ATOM 652 O O . ILE A 1 85 ? 18.933 15.173 -14.613 1.00 19.45 521 ILE A O 1
ATOM 657 N N . ARG A 1 86 ? 18.032 16.366 -12.940 1.00 13.79 522 ARG A N 1
ATOM 658 C CA . ARG A 1 86 ? 18.785 15.662 -11.917 1.00 13.60 522 ARG A CA 1
ATOM 659 C C . ARG A 1 86 ? 18.094 14.314 -11.719 1.00 19.16 522 ARG A C 1
ATOM 660 O O . ARG A 1 86 ? 16.895 14.261 -11.478 1.00 15.00 522 ARG A O 1
ATOM 668 N N . LYS A 1 87 ? 18.843 13.226 -11.844 1.00 12.11 523 LYS A N 1
ATOM 669 C CA . LYS A 1 87 ? 18.272 11.895 -11.684 1.00 12.84 523 LYS A CA 1
ATOM 670 C C . LYS A 1 87 ? 17.524 11.765 -10.358 1.00 8.35 523 LYS A C 1
ATOM 671 O O . LYS A 1 87 ? 17.998 12.225 -9.330 1.00 9.03 523 LYS A O 1
ATOM 677 N N . ALA A 1 88 ? 16.355 11.133 -10.391 1.00 9.85 524 ALA A N 1
ATOM 678 C CA . ALA A 1 88 ? 15.542 10.979 -9.189 1.00 17.59 524 ALA A CA 1
ATOM 679 C C . ALA A 1 88 ? 16.244 10.073 -8.195 1.00 5.46 524 ALA A C 1
ATOM 680 O O . ALA A 1 88 ? 17.078 9.260 -8.574 1.00 8.85 524 ALA A O 1
ATOM 682 N N . ILE A 1 89 ? 15.909 10.214 -6.918 1.00 2.95 525 ILE A N 1
ATOM 683 C CA . ILE A 1 89 ? 16.515 9.378 -5.905 1.00 6.45 525 ILE A CA 1
ATOM 684 C C . ILE A 1 89 ? 15.444 8.809 -4.982 1.00 8.82 525 ILE A C 1
ATOM 685 O O . ILE A 1 89 ? 14.503 9.502 -4.613 1.00 9.80 525 ILE A O 1
ATOM 690 N N . GLU A 1 90 ? 15.580 7.531 -4.644 1.00 11.35 526 GLU A N 1
ATOM 691 C CA . GLU A 1 90 ? 14.695 6.888 -3.689 1.00 3.78 526 GLU A CA 1
ATOM 692 C C . GLU A 1 90 ? 15.440 6.746 -2.388 1.00 5.50 526 GLU A C 1
ATOM 693 O O . GLU A 1 90 ? 16.447 6.044 -2.318 1.00 5.58 526 GLU A O 1
ATOM 699 N N . LEU A 1 91 ? 14.947 7.422 -1.361 1.00 8.89 527 LEU A N 1
ATOM 700 C CA . LEU A 1 91 ? 15.584 7.401 -0.054 1.00 7.15 527 LEU A CA 1
ATOM 701 C C . LEU A 1 91 ? 14.778 6.597 0.965 1.00 12.23 527 LEU A C 1
ATOM 702 O O . LEU A 1 91 ? 13.611 6.890 1.235 1.00 12.88 527 LEU A O 1
ATOM 707 N N . PHE A 1 92 ? 15.430 5.586 1.527 1.00 13.94 528 PHE A N 1
ATOM 708 C CA . PHE A 1 92 ? 14.856 4.744 2.559 1.00 6.91 528 PHE A CA 1
ATOM 709 C C . PHE A 1 92 ? 15.072 5.405 3.916 1.00 8.15 528 PHE A C 1
ATOM 710 O O . PHE A 1 92 ? 16.196 5.754 4.256 1.00 11.00 528 PHE A O 1
ATOM 718 N N . LEU A 1 93 ? 14.001 5.578 4.684 1.00 8.82 529 LEU A N 1
ATOM 719 C CA . LEU A 1 93 ? 14.102 6.158 6.017 1.00 5.05 529 LEU A CA 1
ATOM 720 C C . LEU A 1 93 ? 14.404 5.091 7.058 1.00 9.76 529 LEU A C 1
ATOM 721 O O . LEU A 1 93 ? 13.553 4.259 7.387 1.00 10.13 529 LEU A O 1
ATOM 726 N N . ASP A 1 94 ? 15.625 5.131 7.575 1.00 5.06 530 ASP A N 1
ATOM 727 C CA . ASP A 1 94 ? 16.083 4.199 8.609 1.00 13.68 530 ASP A CA 1
ATOM 728 C C . ASP A 1 94 ? 16.051 4.855 9.989 1.00 39.41 530 ASP A C 1
ATOM 729 O O . ASP A 1 94 ? 17.026 5.469 10.424 1.00 19.88 530 ASP A O 1
ATOM 734 N N . VAL A 1 95 ? 14.917 4.727 10.670 1.00 11.40 531 VAL A N 1
ATOM 735 C CA . VAL A 1 95 ? 14.754 5.289 12.000 1.00 15.95 531 VAL A CA 1
ATOM 736 C C . VAL A 1 95 ? 15.275 4.295 13.040 1.00 32.55 531 VAL A C 1
ATOM 737 O O . VAL A 1 95 ? 14.667 3.255 13.289 1.00 27.93 531 VAL A O 1
ATOM 741 N N . ASP A 1 96 ? 16.415 4.624 13.634 1.00 61.18 532 ASP A N 1
ATOM 742 C CA . ASP A 1 96 ? 17.159 3.665 14.439 1.00 88.44 532 ASP A CA 1
ATOM 743 C C . ASP A 1 96 ? 17.342 4.092 15.895 1.00 111.20 532 ASP A C 1
ATOM 744 O O . ASP A 1 96 ? 17.660 5.246 16.184 1.00 118.55 532 ASP A O 1
ATOM 749 N N . ASP A 1 97 ? 17.135 3.144 16.802 1.00 128.34 533 ASP A N 1
ATOM 750 C CA . ASP A 1 97 ? 17.462 3.329 18.208 1.00 125.35 533 ASP A CA 1
ATOM 751 C C . ASP A 1 97 ? 18.569 2.351 18.589 1.00 128.63 533 ASP A C 1
ATOM 752 O O . ASP A 1 97 ? 18.450 1.146 18.369 1.00 132.08 533 ASP A O 1
ATOM 754 N N . GLU A 1 98 ? 19.641 2.878 19.165 1.00 132.16 534 GLU A N 1
ATOM 755 C CA . GLU A 1 98 ? 19.696 4.291 19.499 1.00 138.64 534 GLU A CA 1
ATOM 756 C C . GLU A 1 98 ? 20.752 5.044 18.703 1.00 124.69 534 GLU A C 1
ATOM 757 O O . GLU A 1 98 ? 21.931 5.029 19.050 1.00 119.48 534 GLU A O 1
ATOM 759 N N . LEU A 1 99 ? 20.327 5.697 17.628 1.00 120.29 535 LEU A N 1
ATOM 760 C CA . LEU A 1 99 ? 21.163 6.705 17.003 1.00 110.13 535 LEU A CA 1
ATOM 761 C C . LEU A 1 99 ? 21.222 7.864 17.980 1.00 104.42 535 LEU A C 1
ATOM 762 O O . LEU A 1 99 ? 20.316 8.034 18.795 1.00 100.54 535 LEU A O 1
ATOM 767 N N . PRO A 1 100 ? 22.293 8.658 17.919 1.00 100.82 536 PRO A N 1
ATOM 768 C CA . PRO A 1 100 ? 22.361 9.835 18.784 1.00 90.71 536 PRO A CA 1
ATOM 769 C C . PRO A 1 100 ? 21.199 10.774 18.495 1.00 63.59 536 PRO A C 1
ATOM 770 O O . PRO A 1 100 ? 20.656 10.753 17.392 1.00 63.78 536 PRO A O 1
ATOM 774 N N . CYS A 1 101 ? 20.816 11.577 19.478 1.00 34.87 537 CYS A N 1
ATOM 775 C CA . CYS A 1 101 ? 19.703 12.500 19.308 1.00 14.87 537 CYS A CA 1
ATOM 776 C C . CYS A 1 101 ? 19.962 13.467 18.164 1.00 16.60 537 CYS A C 1
ATOM 777 O O . CYS A 1 101 ? 21.108 13.794 17.862 1.00 31.82 537 CYS A O 1
ATOM 780 N N . ASN A 1 102 ? 18.890 13.910 17.517 1.00 12.42 538 ASN A N 1
ATOM 781 C CA . ASN A 1 102 ? 19.001 14.904 16.464 1.00 11.83 538 ASN A CA 1
ATOM 782 C C . ASN A 1 102 ? 19.991 14.472 15.395 1.00 16.73 538 ASN A C 1
ATOM 783 O O . ASN A 1 102 ? 20.833 15.251 14.958 1.00 25.72 538 ASN A O 1
ATOM 788 N N . THR A 1 103 ? 19.886 13.214 14.990 1.00 14.34 539 THR A N 1
ATOM 789 C CA . THR A 1 103 ? 20.650 12.713 13.871 1.00 9.07 539 THR A CA 1
ATOM 790 C C . THR A 1 103 ? 19.724 12.679 12.665 1.00 35.39 539 THR A C 1
ATOM 791 O O . THR A 1 103 ? 18.618 12.150 12.736 1.00 15.76 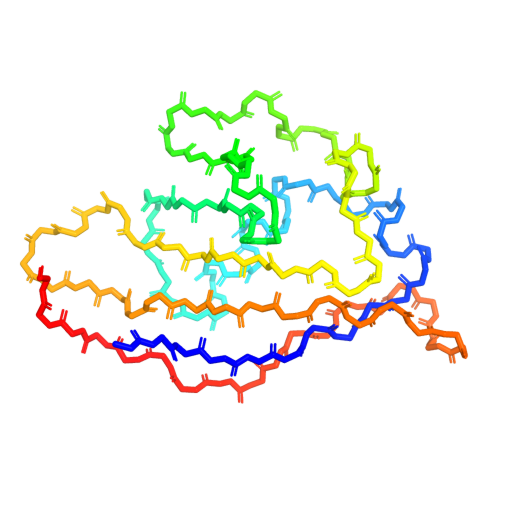539 THR A O 1
ATOM 795 N N . CYS A 1 104 ? 20.164 13.287 11.575 1.00 16.73 540 CYS A N 1
ATOM 796 C CA . CYS A 1 104 ? 19.511 13.114 10.292 1.00 8.72 540 CYS A CA 1
ATOM 797 C C . CYS A 1 104 ? 20.593 13.048 9.246 1.00 15.16 540 CYS A C 1
ATOM 798 O O . CYS A 1 104 ? 20.967 14.060 8.665 1.00 33.23 540 CYS A O 1
ATOM 801 N N . SER A 1 105 ? 21.105 11.848 9.016 1.00 15.50 541 SER A N 1
ATOM 802 C CA . SER A 1 105 ? 22.255 11.671 8.149 1.00 9.46 541 SER A CA 1
ATOM 803 C C . SER A 1 105 ? 21.835 11.246 6.745 1.00 11.41 541 SER A C 1
ATOM 804 O O . SER A 1 105 ? 21.351 10.139 6.556 1.00 9.64 541 SER A O 1
ATOM 807 N N . LEU A 1 106 ? 22.020 12.125 5.763 1.00 17.72 542 LEU A N 1
ATOM 808 C CA . LEU A 1 106 ? 21.717 11.781 4.381 1.00 13.70 542 LEU A CA 1
ATOM 809 C C . LEU A 1 106 ? 22.870 11.020 3.739 1.00 17.46 542 LEU A C 1
ATOM 810 O O . LEU A 1 106 ? 24.034 11.339 3.951 1.00 17.01 542 LEU A O 1
ATOM 815 N N . PRO A 1 107 ? 22.543 10.011 2.930 1.00 8.90 543 PRO A N 1
ATOM 816 C CA . PRO A 1 107 ? 23.575 9.199 2.284 1.00 14.27 543 PRO A CA 1
ATOM 817 C C . PRO A 1 107 ? 24.386 9.974 1.245 1.00 30.77 543 PRO A C 1
ATOM 818 O O . PRO A 1 107 ? 23.843 10.794 0.495 1.00 14.51 543 PRO A O 1
ATOM 822 N N . ASP A 1 108 ? 25.683 9.706 1.197 1.00 31.97 544 ASP A N 1
ATOM 823 C CA . ASP A 1 108 ? 26.508 10.245 0.126 1.00 12.89 544 ASP A CA 1
ATOM 824 C C . ASP A 1 108 ? 26.363 9.385 -1.119 1.00 20.36 544 ASP A C 1
ATOM 825 O O . ASP A 1 108 ? 26.995 8.338 -1.245 1.00 24.40 544 ASP A O 1
ATOM 830 N N . VAL A 1 109 ? 25.491 9.839 -2.018 1.00 20.23 545 VAL A N 1
ATOM 831 C CA . VAL A 1 109 ? 25.152 9.124 -3.242 1.00 12.15 545 VAL A CA 1
ATOM 832 C C . VAL A 1 109 ? 25.490 9.983 -4.458 1.00 23.56 545 VAL A C 1
ATOM 833 O O . VAL A 1 109 ? 25.471 11.211 -4.386 1.00 33.33 545 VAL A O 1
ATOM 837 N N . GLU A 1 110 ? 25.797 9.330 -5.573 1.00 29.46 546 GLU A N 1
ATOM 838 C CA . GLU A 1 110 ? 26.077 10.031 -6.819 1.00 35.15 546 GLU A CA 1
ATOM 839 C C . GLU A 1 110 ? 24.794 10.203 -7.614 1.00 28.13 546 GLU A C 1
ATOM 840 O O . GLU A 1 110 ? 24.203 9.217 -8.057 1.00 16.76 546 GLU A O 1
ATOM 846 N N . VAL A 1 111 ? 24.363 11.454 -7.777 1.00 25.51 547 VAL A N 1
ATOM 847 C CA . VAL A 1 111 ? 23.140 11.763 -8.507 1.00 11.37 547 VAL A CA 1
ATOM 848 C C . VAL A 1 111 ? 23.472 12.625 -9.699 1.00 9.49 547 VAL A C 1
ATOM 849 O O . VAL A 1 111 ? 23.674 13.827 -9.569 1.00 11.36 547 VAL A O 1
ATOM 853 N N . PRO A 1 112 ? 23.521 12.010 -10.880 1.00 14.32 548 PRO A N 1
ATOM 854 C CA . PRO A 1 112 ? 23.963 12.693 -12.091 1.00 19.15 548 PRO A CA 1
ATOM 855 C C . PRO A 1 112 ? 22.829 13.454 -12.762 1.00 12.73 548 PRO A C 1
ATOM 856 O O . PRO A 1 112 ? 21.664 13.206 -12.461 1.00 15.39 548 PRO A O 1
ATOM 860 N N . LEU A 1 113 ? 23.178 14.371 -13.654 1.00 11.03 549 LEU A N 1
ATOM 861 C CA . LEU A 1 113 ? 22.227 14.905 -14.607 1.00 9.34 549 LEU A CA 1
ATOM 862 C C . LEU A 1 113 ? 22.009 13.863 -15.702 1.00 15.49 549 LEU A C 1
ATOM 863 O O . LEU A 1 113 ? 22.952 13.198 -16.130 1.00 20.59 549 LEU A O 1
ATOM 868 N N . ILE A 1 114 ? 20.768 13.720 -16.151 1.00 13.40 550 ILE A N 1
ATOM 869 C CA . ILE A 1 114 ? 20.447 12.807 -17.243 1.00 17.62 550 ILE A CA 1
ATOM 870 C C . ILE A 1 114 ? 19.444 13.454 -18.172 1.00 6.03 550 ILE A C 1
ATOM 871 O O . ILE A 1 114 ? 18.735 14.371 -17.784 1.00 11.23 550 ILE A O 1
ATOM 876 N N . LYS A 1 115 ? 19.384 12.976 -19.407 1.00 13.87 551 LYS A N 1
ATOM 877 C CA . LYS A 1 115 ? 18.378 13.462 -20.344 1.00 24.46 551 LYS A CA 1
ATOM 878 C C . LYS A 1 115 ? 16.965 13.154 -19.841 1.00 28.96 551 LYS A C 1
ATOM 879 O O . LYS A 1 115 ? 16.678 12.041 -19.390 1.00 30.55 551 LYS A O 1
ATOM 881 N N . ALA A 1 116 ? 16.082 14.143 -19.925 1.00 22.65 552 ALA A N 1
ATOM 882 C CA . ALA A 1 116 ? 14.713 13.985 -19.451 1.00 20.23 552 ALA A CA 1
ATOM 883 C C . ALA A 1 116 ? 13.944 12.947 -20.260 1.00 24.61 552 ALA A C 1
ATOM 884 O O . ALA A 1 116 ? 12.723 12.840 -20.140 1.00 47.73 552 ALA A O 1
#

Secondary structure (DSSP, 8-state):
--EEEEEEE-HHHHHH-BHHHHHHHHHHHHT--SSEEEEETTTTEEEEETTB-TTTTSBTTTTT--TT-EEEEEES--SSEEEPPEEEEEEE-TTPPTT-EE-------EEE-

Nearest PDB structures (foldseek):
  3onh-assembly1_A  TM=1.009E+00  e=3.130E-24  Saccharomyces cerevisiae
  3ong-assembly1_C  TM=9.941E-01  e=3.969E-20  Saccharomyces cerevisiae
  2cr3-assembly1_A  TM=4.186E-01  e=5.579E-01  Homo sapiens
  5b5k-assembly1_A  TM=4.264E-01  e=7.543E+00  Mus musculus

Radius of gyration: 13.41 Å; Cα contacts (8 Å, |Δi|>4): 252; chains: 1; bounding box: 26×23×41 Å

InterPro domains:
  IPR000594 THIF-type NAD/FAD binding fold [PF00899] (8-437)
  IPR019572 Ubiquitin-activating enzyme, SCCH domain [PF10585] (270-363)
  IPR023318 Ubiquitin activating enzyme, alpha domain superfamily [G3DSA:1.10.10.520] (172-368)
  IPR030661 SUMO-activating enzyme subunit Uba2 [PIRSF039133] (5-627)
  IPR033127 Ubiquitin-activating enzyme E1, Cys active site [PS00865] (175-183)
  IPR035985 Ubiquitin-activating enzyme-like [SSF69572] (10-518)
  IPR042449 Ubiquitin-activating enzyme E1, inactive adenylation domain, subdomain 1 [G3DSA:3.50.50.80] (4-117)
  IPR045886 ThiF/MoeB/HesA family [PTHR10953] (14-429)

GO terms:
  GO:0005634 nucleus (C, IDA)
  GO:0016925 protein sumoylation (P, IDA)
  GO:0019948 SUMO activating enzyme activity (F, IDA)
  GO:0016925 protein sumoylation (P, IMP)
  GO:0019948 SUMO activating enzyme activity (F, IMP)
  GO:0031510 SUMO activating enzyme complex (C, IPI)
  GO:0005515 protein binding (F, IPI)

Solvent-accessible surface area: 6062 Å² total; per-residue (Å²): 214,25,10,153,16,64,0,102,0,4,55,41,7,16,92,110,31,83,0,21,70,0,4,71,57,0,34,125,88,11,63,12,36,120,48,1,16,0,28,2,26,68,87,131,76,84,7,13,18,107,117,71,86,117,52,59,109,107,18,0,43,88,10,116,6,20,104,31,15,51,0,44,0,21,18,75,96,29,134,100,93,38,45,26,25,0,36,0,77,0,41,33,58,91,101,43,94,100,96,29,35,51,18,23,132,45,158,14,57,93,63,84,84

B-factor: mean 21.82, std 20.25, range [1.07, 162.4]

Sequence (113 aa):
KVCRGVIKLSSDCLNKMKLSDFVVLIREKYSYPQDISLLDASNQRLLFDYDFEDLNDRTLSEINLGNGSIILFSDEEGDTMIRKAIELFLDVDDELPCNTCSLPDVEVPLIKA

CATH classification: 3.10.290.20